Protein AF-A0A4P5X7J3-F1 (afdb_monomer_lite)

Secondary structure (DSSP, 8-state):
-HHHHHGGGHHHHHHHHHHHHHTS-TTTHHHHHHHHHHHHHHHHHHHHHHHHHHHHHT-S--EEEEEPPPEEETTEEE--EEEEE---S--SSSTTT-TT------------

Foldseek 3Di:
DVVVVCVVVDPVVVVVVVVVLVVDDPVCSVVVVVVVVVVVVVVVVVVVVVVVVVVVVVPPFDWDWDWDDWDDDDPDIDIDIDIDGDPPDDCPPPVPPPPPDDDDDDDDDDDD

Structure (mmCIF, N/CA/C/O backbone):
data_AF-A0A4P5X7J3-F1
#
_entry.id   AF-A0A4P5X7J3-F1
#
loop_
_atom_site.group_PDB
_atom_site.id
_atom_site.type_symbol
_atom_site.label_atom_id
_atom_site.label_alt_id
_atom_site.label_comp_id
_atom_site.label_asym_id
_atom_site.label_entity_id
_atom_site.label_seq_id
_atom_site.pdbx_PDB_ins_code
_atom_site.Cartn_x
_atom_site.Cartn_y
_atom_site.Cartn_z
_atom_site.occupancy
_atom_site.B_iso_or_equiv
_atom_site.auth_seq_id
_atom_site.auth_comp_id
_atom_site.auth_asym_id
_atom_site.auth_atom_id
_atom_site.pdbx_PDB_model_num
ATOM 1 N N . MET A 1 1 ? -8.853 7.963 4.889 1.00 60.41 1 MET A N 1
ATOM 2 C CA . MET A 1 1 ? -8.099 7.585 3.667 1.00 60.41 1 MET A CA 1
ATOM 3 C C . MET A 1 1 ? -8.346 6.149 3.215 1.00 60.41 1 MET A C 1
ATOM 5 O O . MET A 1 1 ? -8.219 5.869 2.030 1.00 60.41 1 MET A O 1
ATOM 9 N N . LEU A 1 2 ? -8.724 5.236 4.110 1.00 61.84 2 LEU A N 1
ATOM 10 C CA . LEU A 1 2 ? -8.838 3.807 3.793 1.00 61.84 2 LEU A CA 1
ATOM 11 C C . LEU A 1 2 ? -9.814 3.478 2.637 1.00 61.84 2 LEU A C 1
ATOM 13 O O . LEU A 1 2 ? -9.556 2.568 1.860 1.00 61.84 2 LEU A O 1
ATOM 17 N N . VAL A 1 3 ? -10.892 4.253 2.462 1.00 60.75 3 VAL A N 1
ATOM 18 C CA . VAL A 1 3 ? -11.874 4.061 1.371 1.00 60.75 3 VAL A CA 1
ATOM 19 C C . VAL A 1 3 ? -11.265 4.288 -0.023 1.00 60.75 3 VAL A C 1
ATOM 21 O O . VAL A 1 3 ? -11.583 3.546 -0.948 1.00 60.75 3 VAL A O 1
ATOM 24 N N . GLU A 1 4 ? -10.351 5.253 -0.162 1.00 64.31 4 GLU A N 1
ATOM 25 C CA . GLU A 1 4 ? -9.645 5.556 -1.420 1.00 64.31 4 GLU A CA 1
ATOM 26 C C . GLU A 1 4 ? -8.678 4.420 -1.795 1.00 64.31 4 GLU A C 1
ATOM 28 O O . GLU A 1 4 ? -8.608 3.998 -2.944 1.00 64.31 4 GLU A O 1
ATOM 33 N N . LEU A 1 5 ? -7.994 3.841 -0.801 1.00 62.28 5 LEU A N 1
ATOM 34 C CA . LEU A 1 5 ? -7.080 2.707 -1.001 1.00 62.28 5 LEU A CA 1
ATOM 35 C C . LEU A 1 5 ? -7.806 1.397 -1.348 1.00 62.28 5 LEU A C 1
ATOM 37 O O . LEU A 1 5 ? -7.205 0.483 -1.911 1.00 62.28 5 LEU A O 1
ATOM 41 N N . LEU A 1 6 ? -9.097 1.292 -1.021 1.00 64.56 6 LEU A N 1
ATOM 42 C CA . LEU A 1 6 ? -9.914 0.105 -1.281 1.00 64.56 6 LEU A CA 1
ATOM 43 C C . LEU A 1 6 ? -10.582 0.105 -2.663 1.00 64.56 6 LEU A C 1
ATOM 45 O O . LEU A 1 6 ? -11.035 -0.954 -3.099 1.00 64.56 6 LEU A O 1
ATOM 49 N N . GLN A 1 7 ? -10.626 1.242 -3.367 1.00 67.94 7 GLN A N 1
ATOM 50 C CA . GLN A 1 7 ? -11.261 1.364 -4.686 1.00 67.94 7 GLN A CA 1
ATOM 51 C C . GLN A 1 7 ? -10.810 0.301 -5.712 1.00 67.94 7 GLN A C 1
ATOM 53 O O . GLN A 1 7 ? -11.679 -0.293 -6.355 1.00 67.94 7 GLN A O 1
ATOM 58 N N . PRO A 1 8 ? -9.505 -0.009 -5.863 1.00 72.12 8 PRO A N 1
ATOM 59 C CA . PRO A 1 8 ? -9.065 -0.999 -6.846 1.00 72.12 8 PRO A CA 1
ATOM 60 C C . PRO A 1 8 ? -9.263 -2.459 -6.401 1.00 72.12 8 PRO A C 1
ATOM 62 O O . PRO A 1 8 ? -9.222 -3.359 -7.236 1.00 72.12 8 PRO A O 1
ATOM 65 N N . LEU A 1 9 ? -9.487 -2.730 -5.110 1.00 70.38 9 LEU A N 1
ATOM 66 C CA . LEU A 1 9 ? -9.487 -4.092 -4.544 1.00 70.38 9 LEU A CA 1
ATOM 67 C C . LEU A 1 9 ? -10.870 -4.774 -4.538 1.00 70.38 9 LEU A C 1
ATOM 69 O O . LEU A 1 9 ? -11.018 -5.897 -4.050 1.00 70.38 9 LEU A O 1
ATOM 73 N N . GLY A 1 10 ? -11.873 -4.125 -5.132 1.00 81.88 10 GLY A N 1
ATOM 74 C CA . GLY A 1 10 ? -13.213 -4.671 -5.316 1.00 81.88 10 GLY A CA 1
ATOM 75 C C . GLY A 1 10 ? -14.039 -4.788 -4.021 1.00 81.88 10 GLY A C 1
ATOM 76 O O . GLY A 1 10 ? -13.547 -4.596 -2.907 1.00 81.88 10 GLY A O 1
ATOM 77 N N . PRO A 1 11 ? -15.336 -5.123 -4.140 1.00 86.62 11 PRO A N 1
ATOM 78 C CA . PRO A 1 11 ? -16.275 -5.116 -3.013 1.00 86.62 11 PRO A CA 1
ATOM 79 C C . PRO A 1 11 ? -15.985 -6.189 -1.951 1.00 86.62 11 PRO A C 1
ATOM 81 O O . PRO A 1 11 ? -16.377 -6.037 -0.795 1.00 86.62 11 PRO A O 1
ATOM 84 N N . GLU A 1 12 ? -15.294 -7.271 -2.314 1.00 87.44 12 GLU A N 1
ATOM 85 C CA . GLU A 1 12 ? -14.991 -8.378 -1.400 1.00 87.44 12 GLU A CA 1
ATOM 86 C C . GLU A 1 12 ? -14.037 -7.973 -0.274 1.00 87.44 12 GLU A C 1
ATOM 88 O O . GLU A 1 12 ? -14.222 -8.392 0.871 1.00 87.44 12 GLU A O 1
ATOM 93 N N . LEU A 1 13 ? -13.053 -7.113 -0.557 1.00 85.19 13 LEU A N 1
ATOM 94 C CA . LEU A 1 13 ? -12.144 -6.639 0.481 1.00 85.19 13 LEU A CA 1
ATOM 95 C C . LEU A 1 13 ? -12.870 -5.738 1.480 1.00 85.19 13 LEU A C 1
ATOM 97 O O . LEU A 1 13 ? -12.700 -5.912 2.686 1.00 85.19 13 LEU A O 1
ATOM 101 N N . VAL A 1 14 ? -13.733 -4.843 0.987 1.00 87.69 14 VAL A N 1
ATOM 102 C CA . VAL A 1 14 ? -14.567 -3.969 1.825 1.00 87.69 14 VAL A CA 1
ATOM 103 C C . VAL A 1 14 ? -15.455 -4.806 2.746 1.00 87.69 14 VAL A C 1
ATOM 105 O O . VAL A 1 14 ? -15.503 -4.554 3.948 1.00 87.69 14 VAL A O 1
ATOM 108 N N . ARG A 1 15 ? -16.113 -5.846 2.216 1.00 92.00 15 ARG A N 1
ATOM 109 C CA . ARG A 1 15 ? -16.961 -6.755 3.008 1.00 92.00 15 ARG A CA 1
ATOM 110 C C . ARG A 1 15 ? -16.184 -7.433 4.129 1.00 92.00 15 ARG A C 1
ATOM 112 O O . ARG A 1 15 ? -16.655 -7.447 5.264 1.00 92.00 15 ARG A O 1
ATOM 119 N N . ARG A 1 16 ? -14.997 -7.969 3.825 1.00 93.69 16 ARG A N 1
ATOM 120 C CA . ARG A 1 16 ? -14.135 -8.608 4.830 1.00 93.69 16 ARG A CA 1
ATOM 121 C C . ARG A 1 16 ? -13.708 -7.609 5.894 1.00 93.69 16 ARG A C 1
ATOM 123 O O . ARG A 1 16 ? -13.850 -7.907 7.068 1.00 93.69 16 ARG A O 1
ATOM 130 N N . TRP A 1 17 ? -13.289 -6.412 5.493 1.00 91.94 17 TRP A N 1
ATOM 131 C CA . TRP A 1 17 ? -12.903 -5.340 6.411 1.00 91.94 17 TRP A CA 1
ATOM 132 C C . TRP A 1 17 ? -14.027 -4.924 7.359 1.00 91.94 17 TRP A C 1
ATOM 134 O O . TRP A 1 17 ? -13.820 -4.815 8.568 1.00 91.94 17 TRP A O 1
ATOM 144 N N . VAL A 1 18 ? -15.232 -4.731 6.820 1.00 93.06 18 VAL A N 1
ATOM 145 C CA . VAL A 1 18 ? -16.417 -4.415 7.622 1.00 93.06 18 VAL A CA 1
ATOM 146 C C . VAL A 1 18 ? -16.727 -5.559 8.586 1.00 93.06 18 VAL A C 1
ATOM 148 O O . VAL A 1 18 ? -16.983 -5.297 9.758 1.00 93.06 18 VAL A O 1
ATOM 151 N N . ALA A 1 19 ? -16.648 -6.817 8.139 1.00 96.19 19 ALA A N 1
ATOM 152 C CA . ALA A 1 19 ? -16.851 -7.973 9.009 1.00 96.19 19 ALA A CA 1
ATOM 153 C C . ALA A 1 19 ? -15.855 -7.990 10.183 1.00 96.19 19 ALA A C 1
ATOM 155 O O . ALA A 1 19 ? -16.276 -8.180 11.322 1.00 96.19 19 ALA A O 1
ATOM 156 N N . THR A 1 20 ? -14.570 -7.706 9.944 1.00 95.50 20 THR A N 1
ATOM 157 C CA . THR A 1 20 ? -13.564 -7.623 11.015 1.00 95.50 20 THR A CA 1
ATOM 158 C C . THR A 1 20 ? -13.858 -6.480 11.987 1.00 95.50 20 THR A C 1
ATOM 160 O O . THR A 1 20 ? -13.808 -6.678 13.199 1.00 95.50 20 THR A O 1
ATOM 163 N N . LEU A 1 21 ? -14.228 -5.295 11.486 1.00 95.12 21 LEU A N 1
ATOM 164 C CA . LEU A 1 21 ? -14.580 -4.146 12.333 1.00 95.12 21 LEU A CA 1
ATOM 165 C C . LEU A 1 21 ? -15.836 -4.394 13.176 1.00 95.12 21 LEU A C 1
ATOM 167 O O . LEU A 1 21 ? -15.951 -3.861 14.279 1.00 95.12 21 LEU A O 1
ATOM 171 N N . LEU A 1 22 ? -16.775 -5.212 12.694 1.00 97.19 22 LEU A N 1
ATOM 172 C CA . LEU A 1 22 ? -17.960 -5.589 13.465 1.00 97.19 22 LEU A CA 1
ATOM 173 C C . LEU A 1 22 ? -17.627 -6.471 14.676 1.00 97.19 22 LEU A C 1
ATOM 175 O O . LEU A 1 22 ? -18.375 -6.423 15.651 1.00 97.19 22 LEU A O 1
ATOM 179 N N . MET A 1 23 ? -16.505 -7.200 14.653 1.00 97.50 23 MET A N 1
ATOM 180 C CA . MET A 1 23 ? -16.017 -7.975 15.803 1.00 97.50 23 MET A CA 1
ATOM 181 C C . MET A 1 23 ? -15.358 -7.098 16.882 1.00 97.50 23 MET A C 1
ATOM 183 O O . MET A 1 23 ? -15.183 -7.548 18.011 1.00 97.50 23 MET A O 1
ATOM 187 N N . VAL A 1 24 ? -15.014 -5.847 16.558 1.00 97.00 24 VAL A N 1
ATOM 188 C CA . VAL A 1 24 ? -14.409 -4.883 17.487 1.00 97.00 24 VAL A CA 1
ATOM 189 C C . VAL A 1 24 ? -15.510 -4.118 18.246 1.00 97.00 24 VAL A C 1
ATOM 191 O O . VAL A 1 24 ? -16.499 -3.697 17.617 1.00 97.00 24 VAL A O 1
ATOM 194 N N . PRO A 1 25 ? -15.358 -3.890 19.571 1.00 98.31 25 PRO A N 1
ATOM 195 C CA . PRO A 1 25 ? -16.244 -3.021 20.345 1.00 98.31 25 PRO A CA 1
ATOM 196 C C . PRO A 1 25 ? -16.431 -1.656 19.682 1.00 98.31 25 PRO A C 1
ATOM 198 O O . PRO A 1 25 ? -15.499 -1.093 19.108 1.00 98.31 25 PRO A O 1
ATOM 201 N N . ARG A 1 26 ? -17.659 -1.127 19.715 1.00 96.50 26 ARG A N 1
ATOM 202 C CA . ARG A 1 26 ? -18.031 0.052 18.914 1.00 96.50 26 ARG A CA 1
ATOM 203 C C . ARG A 1 26 ? -17.194 1.287 19.254 1.00 96.50 26 ARG A C 1
ATOM 205 O O . ARG A 1 26 ? -16.861 2.041 18.349 1.00 96.50 26 ARG A O 1
ATOM 212 N N . ASP A 1 27 ? -16.846 1.445 20.523 1.00 98.06 27 ASP A N 1
ATOM 213 C CA . ASP A 1 27 ? -16.000 2.496 21.090 1.00 98.06 27 ASP A CA 1
ATOM 214 C C . ASP A 1 27 ? -14.523 2.404 20.665 1.00 98.06 27 ASP A C 1
ATOM 216 O O . ASP A 1 27 ? -13.808 3.396 20.732 1.00 98.06 27 ASP A O 1
ATOM 220 N N . GLN A 1 28 ? -14.066 1.247 20.174 1.00 97.44 28 GLN A N 1
ATOM 221 C CA . GLN A 1 28 ? -12.666 1.017 19.790 1.00 97.44 28 GLN A CA 1
ATOM 222 C C . GLN A 1 28 ? -12.429 1.044 18.273 1.00 97.44 28 GLN A C 1
ATOM 224 O O . GLN A 1 28 ? -11.283 1.099 17.825 1.00 97.44 28 GLN A O 1
ATOM 229 N N . ARG A 1 29 ? -13.492 1.010 17.458 1.00 96.69 29 ARG A N 1
ATOM 230 C CA . ARG A 1 29 ? -13.387 0.905 15.989 1.00 96.69 29 ARG A CA 1
ATOM 231 C C . ARG A 1 29 ? -12.602 2.052 15.365 1.00 96.69 29 ARG A C 1
ATOM 233 O O . ARG A 1 29 ? -11.775 1.801 14.495 1.00 96.69 29 ARG A O 1
ATOM 240 N N . GLU A 1 30 ? -12.839 3.283 15.812 1.00 94.38 30 GLU A N 1
ATOM 241 C CA . GLU A 1 30 ? -12.117 4.456 15.303 1.00 94.38 30 GLU A CA 1
ATOM 242 C C . GLU A 1 30 ? -10.618 4.362 15.594 1.00 94.38 30 GLU A C 1
ATOM 244 O O . GLU A 1 30 ? -9.809 4.612 14.704 1.00 94.38 30 GLU A O 1
ATOM 249 N N . GLY A 1 31 ? -10.243 3.902 16.792 1.00 96.88 31 GLY A N 1
ATOM 250 C CA . GLY A 1 31 ? -8.844 3.678 17.155 1.00 96.88 31 GLY A CA 1
ATOM 251 C C . GLY A 1 31 ? -8.165 2.626 16.275 1.00 96.88 31 GLY A C 1
ATOM 252 O O . GLY A 1 31 ? -7.040 2.832 15.829 1.00 96.88 31 GLY A O 1
ATOM 253 N N . VAL A 1 32 ? -8.861 1.526 15.961 1.00 96.12 32 VAL A N 1
ATOM 254 C CA . VAL A 1 32 ? -8.348 0.496 15.040 1.00 96.12 32 VAL A CA 1
ATOM 255 C C . VAL A 1 32 ? -8.144 1.061 13.635 1.00 96.12 32 VAL A C 1
ATOM 257 O O . VAL A 1 32 ? -7.099 0.824 13.032 1.00 96.12 32 VAL A O 1
ATOM 260 N N . VAL A 1 33 ? -9.111 1.822 13.114 1.00 95.06 33 VAL A N 1
ATOM 261 C CA . VAL A 1 33 ? -8.984 2.452 11.792 1.00 95.06 33 VAL A CA 1
ATOM 262 C C . VAL A 1 33 ? -7.802 3.420 11.771 1.00 95.06 33 VAL A C 1
ATOM 264 O O . VAL A 1 33 ? -6.965 3.311 10.879 1.00 95.06 33 VAL A O 1
ATOM 267 N N . ALA A 1 34 ? -7.676 4.293 12.773 1.00 94.56 34 ALA A N 1
ATOM 268 C CA . ALA A 1 34 ? -6.572 5.245 12.872 1.00 94.56 34 ALA A CA 1
ATOM 269 C C . ALA A 1 34 ? -5.203 4.545 12.931 1.00 94.56 34 ALA A C 1
ATOM 271 O O . ALA A 1 34 ? -4.282 4.927 12.212 1.00 94.56 34 ALA A O 1
ATOM 272 N N . ALA A 1 35 ? -5.080 3.477 13.725 1.00 96.31 35 ALA A N 1
ATOM 273 C CA . ALA A 1 35 ? -3.844 2.703 13.826 1.00 96.31 35 ALA A CA 1
ATOM 274 C C . ALA A 1 35 ? -3.460 2.036 12.495 1.00 96.31 35 ALA A C 1
ATOM 276 O O . ALA A 1 35 ? -2.286 2.010 12.124 1.00 96.31 35 ALA A O 1
ATOM 277 N N . VAL A 1 36 ? -4.438 1.510 11.751 1.00 94.19 36 VAL A N 1
ATOM 278 C CA . VAL A 1 36 ? -4.173 0.920 10.434 1.00 94.19 36 VAL A CA 1
ATOM 279 C C . VAL A 1 36 ? -3.796 1.987 9.409 1.00 94.19 36 VAL A C 1
ATOM 281 O O . VAL A 1 36 ? -2.851 1.778 8.653 1.00 94.19 36 VAL A O 1
ATOM 284 N N . GLU A 1 37 ? -4.482 3.131 9.388 1.00 93.25 37 GLU A N 1
ATOM 285 C CA . GLU A 1 37 ? -4.125 4.242 8.499 1.00 93.25 37 GLU A CA 1
ATOM 286 C C . GLU A 1 37 ? -2.706 4.746 8.773 1.00 93.25 37 GLU A C 1
ATOM 288 O O . GLU A 1 37 ? -1.926 4.904 7.833 1.00 93.25 37 GLU A O 1
ATOM 293 N N . GLN A 1 38 ? -2.335 4.901 10.046 1.00 93.25 38 GLN A N 1
ATOM 294 C CA . GLN A 1 38 ? -0.972 5.248 10.434 1.00 93.25 38 GLN A CA 1
ATOM 295 C C . GLN A 1 38 ? 0.033 4.199 9.944 1.00 93.25 38 GLN A C 1
ATOM 297 O O . GLN A 1 38 ? 1.046 4.545 9.340 1.00 93.25 38 GLN A O 1
ATOM 302 N N . ARG A 1 39 ? -0.260 2.908 10.136 1.00 92.19 39 ARG A N 1
ATOM 303 C CA . ARG A 1 39 ? 0.640 1.835 9.701 1.00 92.19 39 ARG A CA 1
ATOM 304 C C . ARG A 1 39 ? 0.833 1.803 8.186 1.00 92.19 39 ARG A C 1
ATOM 306 O O . ARG A 1 39 ? 1.931 1.524 7.709 1.00 92.19 39 ARG A O 1
ATOM 313 N N . ILE A 1 40 ? -0.231 2.068 7.433 1.00 88.44 40 ILE A N 1
ATOM 314 C C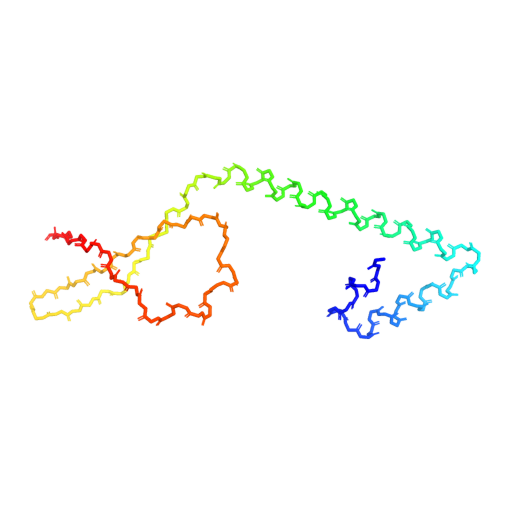A . ILE A 1 40 ? -0.171 2.205 5.978 1.00 88.44 40 ILE A CA 1
ATOM 315 C C . ILE A 1 40 ? 0.731 3.387 5.617 1.00 88.44 40 ILE A C 1
ATOM 317 O O . ILE A 1 40 ? 1.644 3.209 4.816 1.00 88.44 40 ILE A O 1
ATOM 321 N N . ALA A 1 41 ? 0.522 4.557 6.226 1.00 88.81 41 ALA A N 1
ATOM 322 C CA . ALA A 1 41 ? 1.336 5.741 5.962 1.00 88.81 41 ALA A CA 1
ATOM 323 C C . ALA A 1 41 ? 2.831 5.471 6.195 1.00 88.81 41 ALA A C 1
ATOM 325 O O . ALA A 1 41 ? 3.630 5.700 5.293 1.00 88.81 41 ALA A O 1
ATOM 326 N N . GLU A 1 42 ? 3.193 4.877 7.336 1.00 92.31 42 GLU A N 1
ATOM 327 C CA . GLU A 1 42 ? 4.577 4.498 7.656 1.00 92.31 42 GLU A CA 1
ATOM 328 C C . GLU A 1 42 ? 5.180 3.541 6.617 1.00 92.31 42 GLU A C 1
ATOM 330 O O . GLU A 1 42 ? 6.316 3.712 6.176 1.00 92.31 42 GLU A O 1
ATOM 335 N N . MET A 1 43 ? 4.425 2.515 6.213 1.00 87.06 43 MET A N 1
ATOM 336 C CA . MET A 1 43 ? 4.889 1.523 5.242 1.00 87.06 43 MET A CA 1
ATOM 337 C C . MET A 1 43 ? 5.127 2.152 3.866 1.00 87.06 43 MET A C 1
ATOM 339 O O . MET A 1 43 ? 6.133 1.861 3.214 1.00 87.06 43 MET A O 1
ATOM 343 N N . TYR A 1 44 ? 4.217 3.020 3.422 1.00 82.62 44 TYR A N 1
ATOM 344 C CA . TYR A 1 44 ? 4.357 3.687 2.135 1.00 82.62 44 TYR A CA 1
ATOM 345 C C . TYR A 1 44 ? 5.444 4.761 2.158 1.00 82.62 44 TYR A C 1
ATOM 347 O O . TYR A 1 44 ? 6.204 4.840 1.197 1.00 82.62 44 TYR A O 1
ATOM 355 N N . GLU A 1 45 ? 5.607 5.504 3.253 1.00 85.69 45 GLU A N 1
ATOM 356 C CA . GLU A 1 45 ? 6.714 6.447 3.438 1.00 85.69 45 GLU A CA 1
ATOM 357 C C . GLU A 1 45 ? 8.075 5.737 3.368 1.00 85.69 45 GLU A C 1
ATOM 359 O O . GLU A 1 45 ? 8.978 6.185 2.661 1.00 85.69 45 GLU A O 1
ATOM 364 N N . GLN A 1 46 ? 8.211 4.573 4.009 1.00 79.94 46 GLN A N 1
ATOM 365 C CA . GLN A 1 46 ? 9.419 3.744 3.914 1.00 79.94 46 GLN A CA 1
ATOM 366 C C . GLN A 1 46 ? 9.665 3.241 2.491 1.00 79.94 46 GLN A C 1
ATOM 368 O O . GLN A 1 46 ? 10.790 3.292 2.002 1.00 79.94 46 GLN A O 1
ATOM 373 N N . SER A 1 47 ? 8.621 2.771 1.802 1.00 75.31 47 SER A N 1
ATOM 374 C CA . SER A 1 47 ? 8.756 2.301 0.419 1.00 75.31 47 SER A CA 1
ATOM 375 C C . SER A 1 47 ? 9.130 3.430 -0.545 1.00 75.31 47 SER A C 1
ATOM 377 O O . SER A 1 47 ? 9.961 3.236 -1.431 1.00 75.31 47 SER A O 1
ATOM 379 N N . TRP A 1 48 ? 8.567 4.621 -0.333 1.00 78.69 48 TRP A N 1
ATOM 380 C CA . TRP A 1 48 ? 8.828 5.803 -1.135 1.00 78.69 48 TRP A CA 1
ATOM 381 C C . TRP A 1 48 ? 10.252 6.304 -0.917 1.00 78.69 48 TRP A C 1
ATOM 383 O O . TRP A 1 48 ? 10.991 6.478 -1.877 1.00 78.69 48 TRP A O 1
ATOM 393 N N . THR A 1 49 ? 10.678 6.454 0.337 1.00 76.94 49 THR A N 1
ATOM 394 C CA . THR A 1 49 ? 12.043 6.887 0.675 1.00 76.94 49 THR A CA 1
ATOM 395 C C . THR A 1 49 ? 13.101 5.871 0.245 1.00 76.94 49 THR A C 1
ATOM 397 O O . THR A 1 49 ? 14.137 6.268 -0.283 1.00 76.94 49 THR A O 1
ATOM 400 N N . ALA A 1 50 ? 12.840 4.567 0.380 1.00 70.94 50 ALA A N 1
ATOM 401 C CA . ALA A 1 50 ? 13.733 3.523 -0.122 1.00 70.94 50 ALA A CA 1
ATOM 402 C C . ALA A 1 50 ? 13.822 3.527 -1.657 1.00 70.94 50 ALA A C 1
ATOM 404 O O . ALA A 1 50 ? 14.915 3.423 -2.213 1.00 70.94 50 ALA A O 1
ATOM 405 N N . GLY A 1 51 ? 12.688 3.691 -2.344 1.00 68.88 51 GLY A N 1
ATOM 406 C CA . GLY A 1 51 ? 12.642 3.837 -3.797 1.00 68.88 51 GLY A CA 1
ATOM 407 C C . GLY A 1 51 ? 13.327 5.114 -4.280 1.00 68.88 51 GLY A C 1
ATOM 408 O O . GLY A 1 51 ? 14.011 5.084 -5.296 1.00 68.88 51 GLY A O 1
ATOM 409 N N . GLN A 1 52 ? 13.214 6.211 -3.531 1.00 64.56 52 GLN A N 1
ATOM 410 C CA . GLN A 1 52 ? 13.825 7.496 -3.858 1.00 64.56 52 GLN A CA 1
ATOM 411 C C . GLN A 1 52 ? 15.338 7.491 -3.613 1.00 64.56 52 GLN A C 1
ATOM 413 O O . 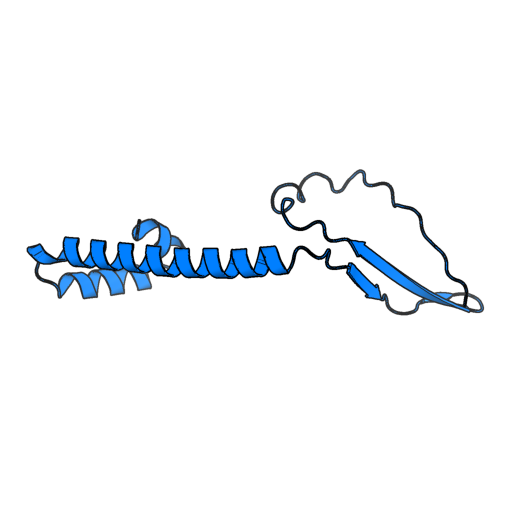GLN A 1 52 ? 16.084 7.943 -4.470 1.00 64.56 52 GLN A O 1
ATOM 418 N N . ALA A 1 53 ? 15.816 6.881 -2.525 1.00 61.44 53 ALA A N 1
ATOM 419 C CA . ALA A 1 53 ? 17.246 6.661 -2.304 1.00 61.44 53 ALA A CA 1
ATOM 420 C C . ALA A 1 53 ? 17.860 5.744 -3.381 1.00 61.44 53 ALA A C 1
ATOM 422 O O . ALA A 1 53 ? 18.983 5.970 -3.834 1.00 61.44 53 ALA A O 1
ATOM 423 N N . ALA A 1 54 ? 17.115 4.727 -3.828 1.00 60.69 54 ALA A N 1
ATOM 424 C CA . ALA A 1 54 ? 17.519 3.894 -4.955 1.00 60.69 54 ALA A CA 1
ATOM 425 C C . ALA A 1 54 ? 17.515 4.687 -6.274 1.00 60.69 54 ALA A C 1
ATOM 427 O O . ALA A 1 54 ? 18.485 4.604 -7.022 1.00 60.69 54 ALA A O 1
ATOM 428 N N . ALA A 1 55 ? 16.487 5.498 -6.534 1.00 58.78 55 ALA A N 1
ATOM 429 C CA . ALA A 1 55 ? 16.386 6.343 -7.722 1.00 58.78 55 ALA A CA 1
ATOM 430 C C . ALA A 1 55 ? 17.509 7.391 -7.785 1.00 58.78 55 ALA A C 1
ATOM 432 O O . ALA A 1 55 ? 18.136 7.530 -8.831 1.00 58.78 55 ALA A O 1
ATOM 433 N N . ASP A 1 56 ? 17.845 8.034 -6.664 1.00 57.12 56 ASP A N 1
ATOM 434 C CA . ASP A 1 56 ? 18.961 8.982 -6.567 1.00 57.12 56 ASP A CA 1
ATOM 435 C C . ASP A 1 56 ? 20.318 8.299 -6.808 1.00 57.12 56 ASP A C 1
ATOM 437 O O . ASP A 1 56 ? 21.223 8.893 -7.396 1.00 57.12 56 ASP A O 1
ATOM 441 N N . SER A 1 57 ? 20.462 7.019 -6.440 1.00 55.34 57 SER A N 1
ATOM 442 C CA . SER A 1 57 ? 21.655 6.221 -6.769 1.00 55.34 57 SER A CA 1
ATOM 443 C C . SER A 1 57 ? 21.718 5.783 -8.244 1.00 55.34 57 SER A C 1
ATOM 445 O O . SER A 1 57 ? 22.799 5.488 -8.760 1.00 55.34 57 SER A O 1
ATOM 447 N N . VAL A 1 58 ? 20.568 5.773 -8.929 1.00 53.00 58 VAL A N 1
ATOM 448 C CA . VAL A 1 58 ? 20.369 5.342 -10.326 1.00 53.00 58 VAL A CA 1
ATOM 449 C C . VAL A 1 58 ? 20.290 6.538 -11.289 1.00 53.00 58 VAL A C 1
ATOM 451 O O . VAL A 1 58 ? 20.137 6.346 -12.487 1.00 53.00 58 VAL A O 1
ATOM 454 N N . LEU A 1 59 ? 20.542 7.774 -10.840 1.00 54.94 59 LEU A N 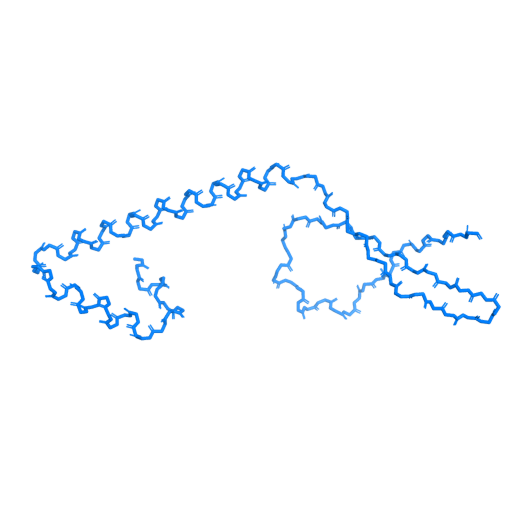1
ATOM 455 C CA . LEU A 1 59 ? 20.703 8.961 -11.706 1.00 54.94 59 LEU A CA 1
ATOM 456 C C . LEU A 1 59 ? 21.930 8.909 -12.648 1.00 54.94 59 LEU A C 1
ATOM 458 O O . LEU A 1 59 ? 22.355 9.933 -13.185 1.00 54.94 59 LEU A O 1
ATOM 462 N N . LYS A 1 60 ? 22.515 7.731 -12.891 1.00 57.59 60 LYS A N 1
ATOM 463 C CA . LYS A 1 60 ? 23.317 7.529 -14.095 1.00 57.59 60 LYS A CA 1
ATOM 464 C C . LYS A 1 60 ? 22.344 7.292 -15.251 1.00 57.59 60 LYS A C 1
ATOM 466 O O . LYS A 1 60 ? 21.531 6.379 -15.139 1.00 57.59 60 LYS A O 1
ATOM 471 N N . PRO A 1 61 ? 22.413 8.077 -16.340 1.00 58.03 61 PRO A N 1
ATOM 472 C CA . PRO A 1 61 ? 21.562 7.851 -17.501 1.00 58.03 61 PRO A CA 1
ATOM 473 C C . PRO A 1 61 ? 21.693 6.388 -17.930 1.00 58.03 61 PRO A C 1
ATOM 475 O O . PRO A 1 61 ? 22.801 5.896 -18.156 1.00 58.03 61 PRO A O 1
ATOM 478 N N . ILE A 1 62 ? 20.566 5.679 -17.958 1.00 65.31 62 ILE A N 1
ATOM 479 C CA . ILE A 1 62 ? 20.521 4.304 -18.438 1.00 65.31 62 ILE A CA 1
ATOM 480 C C . ILE A 1 62 ? 20.576 4.401 -19.962 1.00 65.31 62 ILE A C 1
ATOM 482 O O . ILE A 1 62 ? 19.617 4.825 -20.607 1.00 65.31 62 ILE A O 1
ATOM 486 N N . GLU A 1 63 ? 21.730 4.070 -20.535 1.00 67.12 63 GLU A N 1
ATOM 487 C CA . GLU A 1 63 ? 21.894 3.946 -21.980 1.00 67.12 63 GLU A CA 1
ATOM 488 C C . GLU A 1 63 ? 21.317 2.589 -22.401 1.00 67.12 63 GLU A C 1
ATOM 490 O O . GLU A 1 63 ? 21.838 1.534 -22.031 1.00 67.12 63 GLU A O 1
ATOM 495 N N . VAL A 1 64 ? 20.193 2.605 -23.122 1.00 78.56 64 VAL A N 1
ATOM 496 C CA . VAL A 1 64 ? 19.546 1.381 -23.610 1.00 78.56 64 VAL A CA 1
ATOM 497 C C . VAL A 1 64 ? 19.917 1.185 -25.076 1.00 78.56 64 VAL A C 1
ATOM 499 O O . VAL A 1 64 ? 19.489 1.941 -25.952 1.00 78.56 64 VAL A O 1
ATOM 502 N N . GLU A 1 65 ? 20.711 0.150 -25.350 1.00 77.44 65 GLU A N 1
ATOM 503 C CA . GLU A 1 65 ? 21.086 -0.265 -26.703 1.00 77.44 65 GLU A CA 1
ATOM 504 C C . GLU A 1 65 ? 20.090 -1.313 -27.225 1.00 77.44 65 GLU A C 1
ATOM 506 O O . GLU A 1 65 ? 20.069 -2.460 -26.775 1.00 77.44 65 GLU A O 1
ATOM 511 N N . ILE A 1 66 ? 19.246 -0.931 -28.189 1.00 82.06 66 ILE A N 1
ATOM 512 C CA . ILE A 1 66 ? 18.324 -1.859 -28.852 1.00 82.06 66 ILE A CA 1
ATOM 513 C C . ILE A 1 66 ? 18.973 -2.365 -30.139 1.00 82.06 66 ILE A C 1
ATOM 515 O O . ILE A 1 66 ? 19.111 -1.632 -31.123 1.00 82.06 66 ILE A O 1
ATOM 519 N N . VAL A 1 67 ? 19.337 -3.647 -30.146 1.00 84.81 67 VAL A N 1
ATOM 520 C CA . VAL A 1 67 ? 19.863 -4.331 -31.332 1.00 84.81 67 VAL A CA 1
ATOM 521 C C . VAL A 1 67 ? 18.710 -4.948 -32.119 1.00 84.81 67 VAL A C 1
ATOM 523 O O . VAL A 1 67 ? 18.060 -5.890 -31.663 1.00 84.81 67 VAL A O 1
ATOM 526 N N . HIS A 1 68 ? 18.450 -4.432 -33.319 1.00 80.25 68 HIS A N 1
ATOM 527 C CA . HIS A 1 68 ? 17.438 -4.999 -34.204 1.00 80.25 68 HIS A CA 1
ATOM 528 C C . HIS A 1 68 ? 17.957 -6.257 -34.923 1.00 80.25 68 HIS A C 1
ATOM 530 O O . HIS A 1 68 ? 19.164 -6.378 -35.162 1.00 80.25 68 HIS A O 1
ATOM 536 N N . PRO A 1 69 ? 17.057 -7.178 -35.326 1.00 86.44 69 PRO A N 1
ATOM 537 C CA . PRO A 1 69 ? 17.428 -8.326 -36.145 1.00 86.44 69 PRO A CA 1
ATOM 538 C C . PRO A 1 69 ? 18.161 -7.896 -37.431 1.00 86.44 69 PRO A C 1
ATOM 540 O O . PRO A 1 69 ? 17.767 -6.896 -38.042 1.00 86.44 69 PRO A O 1
ATOM 543 N N . PRO A 1 70 ? 19.197 -8.636 -37.866 1.00 84.25 70 PRO A N 1
ATOM 544 C CA . PRO A 1 70 ? 19.963 -8.302 -39.062 1.00 84.25 70 PRO A CA 1
ATOM 545 C C . PRO A 1 70 ? 19.089 -8.377 -40.320 1.00 84.25 70 PRO A C 1
ATOM 547 O O . PRO A 1 70 ? 18.331 -9.329 -40.509 1.00 84.25 70 PRO A O 1
ATOM 550 N N . GLN A 1 71 ? 19.208 -7.381 -41.198 1.00 86.06 71 GLN A N 1
ATOM 551 C CA . GLN A 1 71 ? 18.472 -7.315 -42.461 1.00 86.06 71 GLN A CA 1
ATOM 552 C C . GLN A 1 71 ? 19.410 -7.604 -43.635 1.00 86.06 71 GLN A C 1
ATOM 554 O O . GLN A 1 71 ? 20.431 -6.941 -43.807 1.00 86.06 71 GLN A O 1
ATOM 559 N N . GLN A 1 72 ? 19.065 -8.590 -44.462 1.00 85.81 72 GLN A N 1
ATOM 560 C CA . GLN A 1 72 ? 19.820 -8.914 -45.672 1.00 85.81 72 GLN A CA 1
ATOM 561 C C . GLN A 1 72 ? 19.401 -7.988 -46.822 1.00 85.81 72 GLN A C 1
ATOM 563 O O . GLN A 1 72 ? 18.216 -7.864 -47.130 1.00 85.81 72 GLN A O 1
ATOM 568 N N . ARG A 1 73 ? 20.378 -7.339 -47.460 1.00 85.56 73 ARG A N 1
ATOM 569 C CA . ARG A 1 73 ? 20.212 -6.509 -48.663 1.00 85.56 73 ARG A CA 1
ATOM 570 C C . ARG A 1 73 ? 21.073 -7.062 -49.800 1.00 85.56 73 ARG A C 1
ATOM 572 O O . ARG A 1 73 ? 21.854 -7.992 -49.604 1.00 85.56 73 ARG A O 1
ATOM 579 N N . GLU A 1 74 ? 20.925 -6.503 -50.999 1.00 86.81 74 GLU A N 1
ATOM 580 C CA . GLU A 1 74 ? 21.689 -6.938 -52.173 1.00 86.81 74 GLU A CA 1
ATOM 581 C C . GLU A 1 74 ? 23.201 -6.778 -51.938 1.00 86.81 74 GLU A C 1
ATOM 583 O O . GLU A 1 74 ? 23.749 -5.678 -51.962 1.00 86.81 74 GLU A O 1
ATOM 588 N N . GLY A 1 75 ? 23.862 -7.909 -51.671 1.00 89.25 75 GLY A N 1
ATOM 589 C CA . GLY A 1 75 ? 25.310 -8.011 -51.498 1.00 89.25 75 GLY A CA 1
ATOM 590 C C . GLY A 1 75 ? 25.851 -7.796 -50.078 1.00 89.25 75 GLY A C 1
ATOM 591 O O . GLY A 1 75 ? 27.065 -7.875 -49.913 1.00 89.25 75 GLY A O 1
ATOM 592 N N . TYR A 1 76 ? 25.017 -7.542 -49.057 1.00 83.56 76 TYR A N 1
ATOM 593 C CA . TYR A 1 76 ? 25.483 -7.356 -47.670 1.00 83.56 76 TYR A CA 1
ATOM 594 C C . TYR A 1 76 ? 24.384 -7.560 -46.609 1.00 83.56 76 TYR A C 1
ATOM 596 O O . TYR A 1 76 ? 23.191 -7.564 -46.911 1.00 83.56 76 TYR A O 1
ATOM 604 N N . VAL A 1 77 ? 24.790 -7.708 -45.343 1.00 85.69 77 VAL A N 1
ATOM 605 C CA . VAL A 1 77 ? 23.896 -7.778 -44.173 1.00 85.69 77 VAL A CA 1
ATOM 606 C C . VAL A 1 77 ? 24.048 -6.498 -43.352 1.00 85.69 77 VAL A C 1
ATOM 608 O O . VAL A 1 77 ? 25.162 -6.088 -43.037 1.00 85.69 77 VAL A O 1
ATOM 611 N N . GLU A 1 78 ? 22.932 -5.846 -43.031 1.00 85.62 78 GLU A N 1
ATOM 612 C CA . GLU A 1 78 ? 22.874 -4.621 -42.231 1.00 85.62 78 GLU A CA 1
ATOM 613 C C . GLU A 1 78 ? 22.412 -4.944 -40.802 1.00 85.62 78 GLU A C 1
ATOM 615 O O . GLU A 1 78 ? 21.373 -5.579 -40.612 1.00 85.62 78 GLU A O 1
ATOM 620 N N . GLN A 1 79 ? 23.162 -4.486 -39.795 1.00 84.69 79 GLN A N 1
ATOM 621 C CA . GLN A 1 79 ? 22.759 -4.522 -38.388 1.00 84.69 79 GLN A CA 1
ATOM 622 C C . GLN A 1 79 ? 22.418 -3.101 -37.938 1.00 84.69 79 GLN A C 1
ATOM 624 O O . GLN A 1 79 ? 23.243 -2.194 -38.045 1.00 84.69 79 GLN A O 1
ATOM 629 N N . VAL A 1 80 ? 21.191 -2.905 -37.457 1.00 84.38 80 VAL A N 1
ATOM 630 C CA . VAL A 1 80 ? 20.722 -1.605 -36.967 1.00 84.38 80 VAL A CA 1
ATOM 631 C C . VAL A 1 80 ? 20.735 -1.639 -35.447 1.00 84.38 80 VAL A C 1
ATOM 633 O O . VAL A 1 80 ? 20.005 -2.414 -34.830 1.00 84.38 80 VAL A O 1
ATOM 636 N N . VAL A 1 81 ? 21.573 -0.793 -34.861 1.00 84.94 81 VAL A N 1
ATOM 637 C CA . VAL A 1 81 ? 21.626 -0.553 -33.421 1.00 84.94 81 VAL A CA 1
ATOM 638 C C . VAL A 1 81 ? 21.035 0.826 -33.166 1.00 84.94 81 VAL A C 1
ATOM 640 O O . VAL A 1 81 ? 21.498 1.808 -33.751 1.00 84.94 81 VAL A O 1
ATOM 643 N N . THR A 1 82 ? 20.004 0.891 -32.326 1.00 83.31 82 THR A N 1
ATOM 644 C CA . THR A 1 82 ? 19.401 2.156 -31.907 1.00 83.31 82 THR A CA 1
ATOM 645 C C . THR A 1 82 ? 19.685 2.373 -30.429 1.00 83.31 82 THR A C 1
ATOM 647 O O . THR A 1 82 ? 19.216 1.606 -29.590 1.00 83.31 82 THR A O 1
ATOM 650 N N . THR A 1 83 ? 20.444 3.419 -30.120 1.00 81.06 83 THR A N 1
ATOM 651 C CA . THR A 1 83 ? 20.740 3.824 -28.744 1.00 81.06 83 THR A CA 1
ATOM 652 C C . THR A 1 83 ? 19.737 4.880 -28.301 1.00 81.06 83 THR A C 1
ATOM 654 O O . THR A 1 83 ? 19.567 5.894 -28.983 1.00 81.06 83 THR A O 1
ATOM 657 N N . TYR A 1 84 ? 19.079 4.643 -27.170 1.00 76.31 84 TYR A N 1
ATOM 658 C CA . TYR A 1 84 ? 18.193 5.608 -26.529 1.00 76.31 84 TYR A CA 1
ATOM 659 C C . TYR A 1 84 ? 18.806 6.056 -25.202 1.00 76.31 84 TYR A C 1
ATOM 661 O O . TYR A 1 84 ? 19.186 5.224 -24.378 1.00 76.31 84 TYR A O 1
ATOM 669 N N . GLU A 1 85 ? 18.876 7.370 -24.992 1.00 64.44 85 GLU A N 1
ATOM 670 C CA . GLU A 1 85 ? 19.126 7.951 -23.675 1.00 64.44 85 GLU A CA 1
ATOM 671 C C . GLU A 1 85 ? 17.774 8.173 -22.998 1.00 64.44 85 GLU A C 1
ATOM 673 O O . GLU A 1 85 ? 16.992 9.036 -23.408 1.00 64.44 85 GLU A O 1
ATOM 678 N N . GLU A 1 86 ? 17.464 7.371 -21.982 1.00 62.59 86 GLU A N 1
ATOM 679 C CA . GLU A 1 86 ? 16.251 7.576 -21.200 1.00 62.59 86 GLU A CA 1
ATOM 680 C C . GLU A 1 86 ? 16.481 8.733 -20.221 1.00 62.59 86 GLU A C 1
ATOM 682 O O . GLU A 1 86 ? 17.165 8.600 -19.204 1.00 62.59 86 GLU A 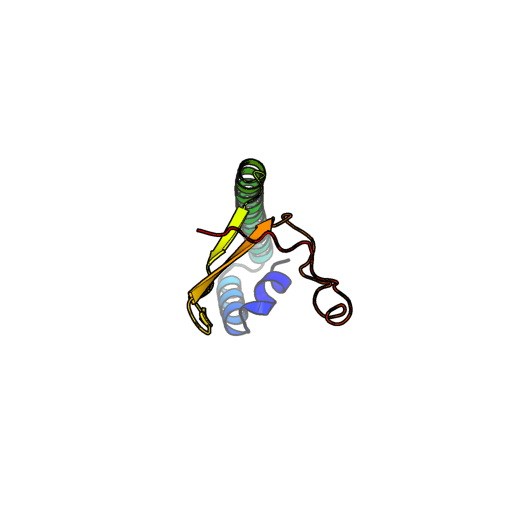O 1
ATOM 687 N N . THR A 1 87 ? 15.929 9.907 -20.534 1.00 52.84 87 THR A N 1
ATOM 688 C CA . THR A 1 87 ? 15.859 11.010 -19.572 1.00 52.84 87 THR A CA 1
ATOM 689 C C . THR A 1 87 ? 14.773 10.654 -18.561 1.00 52.84 87 THR A C 1
ATOM 691 O O . THR A 1 87 ? 13.581 10.782 -18.840 1.00 52.84 87 THR A O 1
ATOM 694 N N . GLY A 1 88 ? 15.189 10.115 -17.415 1.00 55.34 88 GLY A N 1
ATOM 695 C CA . GLY A 1 88 ? 14.287 9.634 -16.375 1.00 55.34 88 GLY A CA 1
ATOM 696 C C . GLY A 1 88 ? 13.252 10.683 -15.959 1.00 55.34 88 GLY A C 1
ATOM 697 O O . GLY A 1 88 ? 13.603 11.750 -15.467 1.00 55.34 88 GLY A O 1
ATOM 698 N N . GLY A 1 89 ? 11.975 10.328 -16.132 1.00 52.16 89 GLY A N 1
ATOM 699 C CA . GLY A 1 89 ? 10.837 10.907 -15.417 1.00 52.16 89 GLY A CA 1
ATOM 700 C C . GLY A 1 89 ? 10.301 12.247 -15.931 1.00 52.16 89 GLY A C 1
ATOM 701 O O . GLY A 1 89 ? 10.748 13.288 -15.471 1.00 52.16 89 GLY A O 1
ATOM 702 N N . ALA A 1 90 ? 9.281 12.204 -16.808 1.00 43.19 90 ALA A N 1
ATOM 703 C CA . ALA A 1 90 ? 8.105 13.114 -16.824 1.00 43.19 90 ALA A CA 1
ATOM 704 C C . ALA A 1 90 ? 7.206 12.982 -18.087 1.00 43.19 90 ALA A C 1
ATOM 706 O O . ALA A 1 90 ? 6.579 13.956 -18.495 1.00 43.19 90 ALA A O 1
ATOM 707 N N . ALA A 1 91 ? 7.110 11.821 -18.751 1.00 42.72 91 ALA A N 1
ATOM 708 C CA . ALA A 1 91 ? 6.363 11.712 -20.021 1.00 42.72 91 ALA A CA 1
ATOM 709 C C . ALA A 1 91 ? 5.249 10.647 -20.038 1.00 42.72 91 ALA A C 1
ATOM 711 O O . ALA A 1 91 ? 4.860 10.177 -21.104 1.00 42.72 91 ALA A O 1
ATOM 712 N N . GLY A 1 92 ? 4.705 10.284 -18.872 1.00 41.91 92 GLY A N 1
ATOM 713 C CA . GLY A 1 92 ? 3.569 9.357 -18.775 1.00 41.91 92 GLY A CA 1
ATOM 714 C C . GLY A 1 92 ? 2.220 9.930 -19.234 1.00 41.91 92 GLY A C 1
ATOM 715 O O . GLY A 1 92 ? 1.302 9.157 -19.475 1.00 41.91 92 GLY A O 1
ATOM 716 N N . GLU A 1 93 ? 2.087 11.252 -19.397 1.00 40.78 93 GLU A N 1
ATOM 717 C CA . GLU A 1 93 ? 0.776 11.888 -19.643 1.00 40.78 93 GLU A CA 1
ATOM 718 C C . GLU A 1 93 ? 0.668 12.648 -20.982 1.00 40.78 93 GLU A C 1
ATOM 720 O O . GLU A 1 93 ? -0.427 13.000 -21.404 1.00 40.78 93 GLU A O 1
ATOM 725 N N . ALA A 1 94 ? 1.770 12.838 -21.722 1.00 39.16 94 ALA A N 1
ATOM 726 C CA . ALA A 1 94 ? 1.771 13.602 -22.985 1.00 39.16 94 ALA A CA 1
ATOM 727 C C . ALA A 1 94 ? 1.944 12.750 -24.264 1.00 39.16 94 ALA A C 1
ATOM 729 O O . ALA A 1 94 ? 1.862 13.269 -25.382 1.00 39.16 94 ALA A O 1
ATOM 730 N N . ALA A 1 95 ? 2.176 11.437 -24.137 1.00 39.69 95 ALA A N 1
ATOM 731 C CA . ALA A 1 95 ? 2.499 10.564 -25.273 1.00 39.69 95 ALA A CA 1
ATOM 732 C C . ALA A 1 95 ? 1.288 10.162 -26.145 1.00 39.69 95 ALA A C 1
ATOM 734 O O . ALA A 1 95 ? 1.472 9.520 -27.179 1.00 39.69 95 ALA A O 1
ATOM 735 N N . ALA A 1 96 ? 0.062 10.562 -25.789 1.00 41.00 96 ALA A N 1
ATOM 736 C CA . ALA A 1 96 ? -1.120 10.283 -26.606 1.00 41.00 96 ALA A CA 1
ATOM 737 C C . ALA A 1 96 ? -1.363 11.306 -27.739 1.00 41.00 96 ALA A C 1
ATOM 739 O O . ALA A 1 96 ? -2.110 10.993 -28.664 1.00 41.00 96 ALA A O 1
ATOM 740 N N . GLU A 1 97 ? -0.732 12.492 -27.731 1.00 38.38 97 GLU A N 1
ATOM 741 C CA . GLU A 1 97 ? -1.142 13.582 -28.644 1.00 38.38 97 GLU A CA 1
ATOM 742 C C . GLU A 1 97 ? -0.086 14.048 -29.669 1.00 38.38 97 GLU A C 1
ATOM 744 O O . GLU A 1 97 ? -0.410 14.762 -30.615 1.00 38.38 97 GLU A O 1
ATOM 749 N N . THR A 1 98 ? 1.173 13.599 -29.598 1.00 39.75 98 THR A N 1
ATOM 750 C CA . THR A 1 98 ? 2.241 14.102 -30.498 1.00 39.75 98 THR A CA 1
ATOM 751 C C . THR A 1 98 ? 2.832 13.073 -31.468 1.00 39.75 98 THR A C 1
ATOM 753 O O . THR A 1 98 ? 3.911 13.272 -32.024 1.00 39.75 98 THR A O 1
ATOM 756 N N .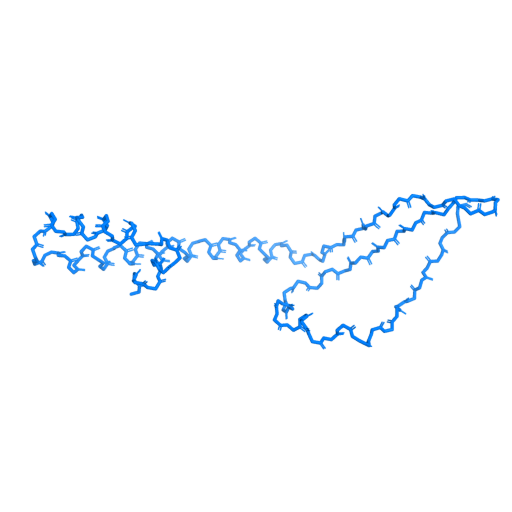 ALA A 1 99 ? 2.081 12.026 -31.819 1.00 44.31 99 ALA A N 1
ATOM 757 C CA . ALA A 1 99 ? 2.470 11.026 -32.825 1.00 44.31 99 ALA A CA 1
ATOM 758 C C . ALA A 1 99 ? 2.475 11.525 -34.298 1.00 44.31 99 ALA A C 1
ATOM 760 O O . ALA A 1 99 ? 2.353 10.719 -35.220 1.00 44.31 99 ALA A O 1
ATOM 761 N N . LYS A 1 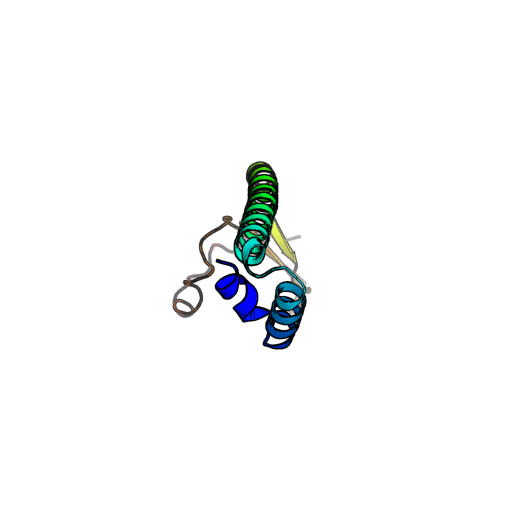100 ? 2.609 12.836 -34.573 1.00 48.25 100 LYS A N 1
ATOM 762 C CA . LYS A 1 100 ? 2.582 13.360 -35.959 1.00 48.25 100 LYS A CA 1
ATOM 763 C C . LYS A 1 100 ? 3.734 14.247 -36.427 1.00 48.25 100 LYS A C 1
ATOM 765 O O . LYS A 1 100 ? 3.773 14.532 -37.620 1.00 48.25 100 LYS A O 1
ATOM 770 N N . LYS A 1 101 ? 4.699 14.657 -35.598 1.00 47.41 101 LYS A N 1
ATOM 771 C CA . LYS A 1 101 ? 5.820 15.500 -36.074 1.00 47.41 101 LYS A CA 1
ATOM 772 C C . LYS A 1 101 ? 7.099 15.301 -35.248 1.00 47.41 101 LYS A C 1
ATOM 774 O O . LYS A 1 101 ? 7.475 16.162 -34.468 1.00 47.41 101 LYS A O 1
ATOM 779 N N . GLY A 1 102 ? 7.800 14.188 -35.451 1.00 39.44 102 GLY A N 1
ATOM 780 C CA . GLY A 1 102 ? 9.138 13.968 -34.890 1.00 39.44 102 GLY A CA 1
ATOM 781 C C . GLY A 1 102 ? 10.141 13.662 -35.997 1.00 39.44 102 GLY A C 1
ATOM 782 O O . GLY A 1 102 ? 10.135 12.570 -36.554 1.00 39.44 102 GLY A O 1
ATOM 783 N N . LYS A 1 103 ? 10.966 14.644 -36.361 1.00 44.56 103 LYS A N 1
ATOM 784 C CA . LYS A 1 103 ? 12.052 14.515 -37.346 1.00 44.56 103 LYS A CA 1
ATOM 785 C C . LYS A 1 103 ? 13.102 13.525 -36.795 1.00 44.56 103 LYS A C 1
ATOM 787 O O . LYS A 1 103 ? 13.535 13.730 -35.663 1.00 44.56 103 LYS A O 1
ATOM 792 N N . PRO A 1 104 ? 13.530 12.486 -37.535 1.00 42.19 104 PRO A N 1
ATOM 793 C CA . PRO A 1 104 ? 14.526 11.541 -37.035 1.00 42.19 104 PRO A CA 1
ATOM 794 C C . PRO A 1 104 ? 15.896 12.220 -36.889 1.00 42.19 104 PRO A C 1
ATOM 796 O O . PRO A 1 104 ? 16.348 12.920 -37.799 1.00 42.19 104 PRO A O 1
ATOM 799 N N . GLY A 1 105 ? 16.531 12.016 -35.731 1.00 47.06 105 GLY A N 1
ATOM 800 C CA . GLY A 1 105 ? 17.891 12.462 -35.422 1.00 47.06 105 GLY A CA 1
ATOM 801 C C . GLY A 1 105 ? 18.973 11.775 -36.274 1.00 47.06 105 GLY A C 1
ATOM 802 O O . GLY A 1 105 ? 18.671 10.902 -37.097 1.00 47.06 105 GLY A O 1
ATOM 803 N N . PRO A 1 106 ? 20.243 12.193 -36.131 1.00 46.50 106 PRO A N 1
ATOM 804 C CA . PRO A 1 106 ? 21.315 11.816 -37.045 1.00 46.50 106 PRO A CA 1
ATOM 805 C C . PRO A 1 106 ? 21.658 10.322 -36.948 1.00 46.50 106 PRO A C 1
ATOM 807 O O . PRO A 1 106 ? 22.146 9.837 -35.935 1.00 46.50 106 PRO A O 1
ATOM 810 N N . ARG A 1 107 ? 21.440 9.598 -38.053 1.00 49.78 107 ARG A N 1
ATOM 811 C CA . ARG A 1 107 ? 21.898 8.217 -38.265 1.00 49.78 107 ARG A CA 1
ATOM 812 C C . ARG A 1 107 ? 23.421 8.179 -38.365 1.00 49.78 107 ARG A C 1
ATOM 814 O O . ARG A 1 107 ? 23.978 8.608 -39.376 1.00 49.78 107 ARG A O 1
ATOM 821 N N . THR A 1 108 ? 24.092 7.594 -37.386 1.00 52.62 108 THR A N 1
ATOM 822 C CA . THR A 1 108 ? 25.501 7.218 -37.517 1.00 52.62 108 THR A CA 1
ATOM 823 C C . THR A 1 108 ? 25.596 5.823 -38.136 1.00 52.62 108 THR A C 1
ATOM 825 O O . THR A 1 108 ? 25.110 4.834 -37.599 1.00 52.62 108 THR A O 1
ATOM 828 N N . LYS A 1 109 ? 26.189 5.743 -39.334 1.00 39.94 109 LYS A N 1
ATOM 829 C CA . LYS A 1 109 ? 26.487 4.476 -40.014 1.00 39.94 109 LYS A CA 1
ATOM 830 C C . LYS A 1 109 ? 27.890 4.038 -39.619 1.00 39.94 109 LYS A C 1
ATOM 832 O O . LYS A 1 109 ? 28.855 4.693 -40.009 1.00 39.94 109 LYS A O 1
ATOM 837 N N . LYS A 1 110 ? 28.016 2.926 -38.902 1.00 46.09 110 LYS A N 1
ATOM 838 C CA . LYS A 1 110 ? 29.304 2.248 -38.725 1.00 46.09 110 LYS A CA 1
ATOM 839 C C . LYS A 1 110 ? 29.400 1.134 -39.769 1.00 46.09 110 LYS A C 1
ATOM 841 O O . LYS A 1 110 ? 28.530 0.273 -39.825 1.00 46.09 110 LYS A O 1
ATOM 846 N N . ARG A 1 111 ? 30.407 1.206 -40.645 1.00 43.09 111 ARG A N 1
ATOM 847 C CA . ARG A 1 111 ? 30.762 0.122 -41.573 1.00 43.09 111 ARG A CA 1
ATOM 848 C C . ARG A 1 111 ? 31.731 -0.807 -40.844 1.00 43.09 111 ARG A C 1
ATOM 850 O O . ARG A 1 111 ? 32.722 -0.310 -40.313 1.00 43.09 111 ARG A O 1
ATOM 857 N N . ALA A 1 112 ? 31.393 -2.090 -40.780 1.00 43.97 112 ALA A N 1
ATOM 858 C CA . ALA A 1 112 ? 32.339 -3.151 -40.453 1.00 43.97 112 ALA A CA 1
ATOM 859 C C . ALA A 1 112 ? 33.204 -3.467 -41.680 1.00 43.97 112 ALA A C 1
ATOM 861 O O . ALA A 1 112 ? 32.690 -3.277 -42.811 1.00 43.97 112 ALA A O 1
#

Radius of gyration: 25.99 Å; chains: 1; bounding box: 50×24×73 Å

Sequence (112 aa):
MLVELLQPLGPELVRRWVATLLMVPRDQREGVVAAVEQRIAEMYEQSWTAGQAAADSVLKPIEVEIVHPPQQREGYVEQVVTTYEETGGAAGEAAAETAKKGKPGPRTKKRA

pLDDT: mean 72.6, std 19.39, range [38.38, 98.31]